Protein AF-A0A2V9T251-F1 (afdb_monomer)

Secondary structure (DSSP, 8-state):
--------GGGGGGGTS-HHHHHHHHHHHHHSS-------------GGGHHHHHHHHHHHHHHH-TT--HHHHHHHHHHHHHHHHHHHTTS---

Nearest PDB structures (foldseek):
  7tkk-assembly1_W  TM=3.199E-01  e=8.150E+00  Saccharomyces cerevisiae

Radius of gyration: 18.41 Å; Cα contacts (8 Å, |Δi|>4): 32; chains: 1; bounding box: 35×36×55 Å

Structure (mmCIF, N/CA/C/O backbone):
data_AF-A0A2V9T251-F1
#
_entry.id   AF-A0A2V9T251-F1
#
loop_
_atom_site.group_PDB
_atom_site.id
_atom_site.type_symbol
_atom_site.label_atom_id
_atom_site.label_alt_id
_atom_site.label_comp_id
_atom_site.label_asym_id
_atom_site.label_entity_id
_atom_site.label_seq_id
_atom_site.pdbx_PDB_ins_code
_atom_site.Cartn_x
_atom_site.Cartn_y
_atom_site.Cartn_z
_atom_site.occupancy
_atom_site.B_iso_or_equiv
_atom_site.auth_seq_id
_atom_site.auth_comp_id
_atom_site.auth_asym_id
_atom_site.auth_atom_id
_atom_site.pdbx_PDB_model_num
ATOM 1 N N . ASP A 1 1 ? 6.849 -24.768 18.713 1.00 36.94 1 ASP A N 1
ATOM 2 C CA . ASP A 1 1 ? 6.123 -23.728 19.457 1.00 36.94 1 ASP A CA 1
ATOM 3 C C . ASP A 1 1 ? 5.956 -22.517 18.569 1.00 36.94 1 ASP A C 1
ATOM 5 O O . ASP A 1 1 ? 6.883 -21.734 18.413 1.00 36.94 1 ASP A O 1
ATOM 9 N N . GLY A 1 2 ? 4.838 -22.473 17.843 1.00 43.78 2 GLY A N 1
ATOM 10 C CA . GLY A 1 2 ? 4.449 -21.271 17.111 1.00 43.78 2 GLY A CA 1
ATOM 11 C C . GLY A 1 2 ? 3.896 -20.284 18.124 1.00 43.78 2 GLY A C 1
ATOM 12 O O . GLY A 1 2 ? 3.130 -20.699 18.989 1.00 43.78 2 GLY A O 1
ATOM 13 N N . GLU A 1 3 ? 4.335 -19.030 18.056 1.00 43.44 3 GLU A N 1
ATOM 14 C CA . GLU A 1 3 ? 3.791 -17.959 18.888 1.00 43.44 3 GLU A CA 1
ATOM 15 C C . GLU A 1 3 ? 2.262 -17.974 18.793 1.00 43.44 3 GLU A C 1
ATOM 17 O O . GLU A 1 3 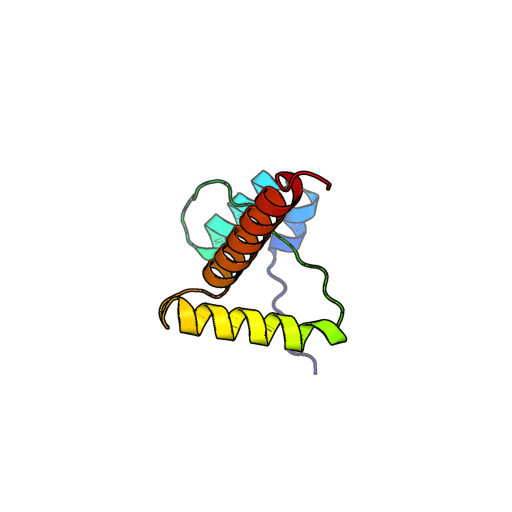? 1.721 -18.096 17.689 1.00 43.44 3 GLU A O 1
ATOM 22 N N . ASP A 1 4 ? 1.585 -17.904 19.942 1.00 38.84 4 ASP A N 1
ATOM 23 C CA . ASP A 1 4 ? 0.134 -17.754 20.013 1.00 38.84 4 ASP A CA 1
ATOM 24 C C . ASP A 1 4 ? -0.220 -16.461 19.275 1.00 38.84 4 ASP A C 1
ATOM 26 O O . ASP A 1 4 ? -0.108 -15.349 19.793 1.00 38.84 4 ASP A O 1
ATOM 30 N N . PHE A 1 5 ? -0.584 -16.603 18.002 1.00 40.62 5 PHE A N 1
ATOM 31 C CA . PHE A 1 5 ? -1.251 -15.550 17.272 1.00 40.62 5 PHE A CA 1
ATOM 32 C C . PHE A 1 5 ? -2.612 -15.455 17.939 1.00 40.62 5 PHE A C 1
ATOM 34 O O . PHE A 1 5 ? -3.480 -16.294 17.685 1.00 40.62 5 PHE A O 1
ATOM 41 N N . ASP A 1 6 ? -2.762 -14.473 18.826 1.00 45.09 6 ASP A N 1
ATOM 42 C CA . ASP A 1 6 ? -4.026 -14.085 19.439 1.00 45.09 6 ASP A CA 1
ATOM 43 C C . ASP A 1 6 ? -4.938 -13.629 18.289 1.00 45.09 6 ASP A C 1
ATOM 45 O O . ASP A 1 6 ? -4.996 -12.458 17.905 1.00 45.09 6 ASP A O 1
ATOM 49 N N . CYS A 1 7 ? -5.514 -14.612 17.587 1.00 46.53 7 CYS A N 1
ATOM 50 C CA . CYS A 1 7 ? -6.305 -14.427 16.388 1.00 46.53 7 CYS A CA 1
ATOM 51 C C . CYS A 1 7 ? -7.501 -13.622 16.834 1.00 46.53 7 CYS A C 1
ATOM 53 O O . CYS A 1 7 ? -8.413 -14.150 17.470 1.00 46.53 7 CYS A O 1
ATOM 55 N N . ALA A 1 8 ? -7.432 -12.326 16.559 1.00 52.88 8 ALA A N 1
ATOM 56 C CA . ALA A 1 8 ? -8.319 -11.376 17.170 1.00 52.88 8 ALA A CA 1
ATOM 57 C C . ALA A 1 8 ? -9.771 -11.830 16.958 1.00 52.88 8 ALA A C 1
ATOM 59 O O . ALA A 1 8 ? -10.208 -12.087 15.831 1.00 52.88 8 ALA A O 1
ATOM 60 N N . THR A 1 9 ? -10.482 -12.009 18.075 1.00 54.09 9 THR A N 1
ATOM 61 C CA . THR A 1 9 ? -11.755 -12.744 18.224 1.00 54.09 9 THR A CA 1
ATOM 62 C C . THR A 1 9 ? -12.850 -12.303 17.235 1.00 54.09 9 THR A C 1
ATOM 64 O O . THR A 1 9 ? -13.843 -12.992 17.015 1.00 54.09 9 THR A O 1
ATOM 67 N N . TRP A 1 10 ? -12.673 -11.150 16.591 1.00 60.16 10 TRP A N 1
ATOM 68 C CA . TRP A 1 10 ? -13.568 -10.564 15.601 1.00 60.16 10 TRP A CA 1
ATOM 69 C C . TRP A 1 10 ? -13.504 -11.194 14.205 1.00 60.16 10 TRP A C 1
ATOM 71 O O . TRP A 1 10 ? -14.422 -10.958 13.423 1.00 60.16 10 TRP A O 1
ATOM 81 N N . LEU A 1 11 ? -12.518 -12.040 13.878 1.00 55.78 11 LEU A N 1
ATOM 82 C CA . LEU A 1 11 ? -12.499 -12.797 12.609 1.00 55.78 11 LEU A CA 1
ATOM 83 C C . LEU A 1 11 ? -13.796 -13.595 12.375 1.00 55.78 11 LEU A C 1
ATOM 85 O O . LEU A 1 11 ? -14.189 -13.831 11.235 1.00 55.78 11 LEU A O 1
ATOM 89 N N . HIS A 1 12 ? -14.499 -13.966 13.446 1.00 61.69 12 HIS A N 1
ATOM 90 C CA . HIS A 1 12 ? -15.788 -14.657 13.386 1.00 61.69 12 HIS A CA 1
ATOM 91 C C . HIS A 1 12 ? -16.907 -13.742 12.847 1.00 61.69 12 HIS A C 1
ATOM 93 O O . HIS A 1 12 ? -17.738 -14.194 12.058 1.00 61.69 12 HIS A O 1
ATOM 99 N N . LYS A 1 13 ? -16.856 -12.433 13.147 1.00 57.88 13 LYS A N 1
ATOM 100 C CA . LYS A 1 13 ? -17.804 -11.424 12.639 1.00 57.88 13 LYS A CA 1
ATOM 101 C C . LYS A 1 13 ? -17.647 -11.146 11.143 1.00 57.88 13 LYS A C 1
ATOM 103 O O . LYS A 1 13 ? -18.580 -10.646 10.521 1.00 57.88 13 LYS A O 1
ATOM 108 N N . ALA A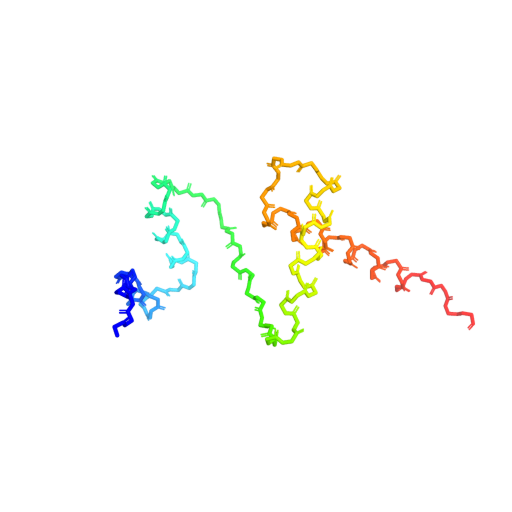 1 14 ? -16.513 -11.510 10.537 1.00 60.94 14 ALA A N 1
ATOM 109 C CA . ALA A 1 14 ? -16.287 -11.352 9.097 1.00 60.94 14 ALA A CA 1
ATOM 110 C C . ALA A 1 14 ? -17.281 -12.159 8.242 1.00 60.94 14 ALA A C 1
ATOM 112 O O . ALA A 1 14 ? -17.497 -11.833 7.078 1.00 60.94 14 ALA A O 1
ATOM 113 N N . ARG A 1 15 ? -17.880 -13.221 8.806 1.00 63.84 15 ARG A N 1
ATOM 114 C CA . ARG A 1 15 ? -18.916 -14.028 8.137 1.00 63.84 15 ARG A CA 1
ATOM 115 C C . ARG A 1 15 ? -20.334 -13.516 8.389 1.00 63.84 15 ARG A C 1
ATOM 117 O O . ARG A 1 15 ? -21.242 -13.906 7.664 1.00 63.84 15 ARG A O 1
ATOM 124 N N . GLU A 1 16 ? -20.515 -12.678 9.404 1.00 75.25 16 GLU A N 1
ATOM 125 C CA . GLU A 1 16 ? -21.822 -12.203 9.873 1.00 75.25 16 GLU A CA 1
ATOM 126 C C . GLU A 1 16 ? -22.128 -10.777 9.402 1.00 75.25 16 GLU A C 1
ATOM 128 O O . GLU A 1 16 ? -23.293 -10.402 9.279 1.00 75.25 16 GLU A O 1
ATOM 133 N N . LEU A 1 17 ? -21.094 -9.983 9.108 1.00 72.50 17 LEU A N 1
ATOM 134 C CA . LEU A 1 17 ? -21.229 -8.590 8.703 1.00 72.50 17 LEU A CA 1
ATOM 135 C C . LEU A 1 17 ? -20.916 -8.394 7.213 1.00 72.50 17 LEU A C 1
ATOM 137 O O . LEU A 1 17 ? -19.944 -8.955 6.701 1.00 72.50 17 LEU A O 1
ATOM 141 N N . PRO A 1 18 ? -21.670 -7.528 6.510 1.00 76.44 18 PRO A N 1
ATOM 142 C CA . PRO A 1 18 ? -21.227 -6.975 5.237 1.00 76.44 18 PRO A CA 1
ATOM 143 C C . PRO A 1 18 ? -19.864 -6.291 5.399 1.00 76.44 18 PRO A C 1
ATOM 145 O O . PRO A 1 18 ? -19.568 -5.733 6.456 1.00 76.44 18 PRO A O 1
ATOM 148 N N . LYS A 1 19 ? -19.058 -6.280 4.331 1.00 71.62 19 LYS A N 1
ATOM 149 C CA . LYS A 1 19 ? -17.681 -5.748 4.322 1.00 71.62 19 LYS A CA 1
ATOM 150 C C . LYS A 1 19 ? -17.548 -4.379 5.006 1.00 71.62 19 LYS A C 1
ATOM 152 O O . LYS A 1 19 ? -16.622 -4.189 5.785 1.00 71.62 19 LYS A O 1
ATOM 157 N N . GLU A 1 20 ? -18.474 -3.457 4.752 1.00 74.12 20 GLU A N 1
ATOM 158 C CA . GLU A 1 20 ? -18.467 -2.116 5.359 1.00 74.12 20 GLU A CA 1
ATOM 159 C C . GLU A 1 20 ? -18.771 -2.134 6.866 1.00 74.12 20 GLU A C 1
ATOM 161 O O . GLU A 1 20 ? -18.081 -1.481 7.645 1.00 74.12 20 GLU A O 1
ATOM 166 N N . GLY A 1 21 ? -19.730 -2.952 7.308 1.00 74.00 21 GLY A N 1
ATOM 167 C CA . GLY A 1 21 ? -20.023 -3.120 8.736 1.00 74.00 21 GLY A CA 1
ATOM 168 C C . GLY A 1 21 ? -18.869 -3.778 9.495 1.00 74.00 21 GLY A C 1
ATOM 169 O O . GLY A 1 21 ? -18.565 -3.402 10.624 1.00 74.00 21 GLY A O 1
ATOM 170 N N . PHE A 1 22 ? -18.177 -4.722 8.854 1.00 77.75 22 PHE A N 1
ATOM 171 C CA . PHE A 1 22 ? -16.992 -5.357 9.422 1.00 77.75 22 PHE A CA 1
ATOM 172 C C . PHE A 1 22 ? -15.826 -4.375 9.593 1.00 77.75 22 PHE A C 1
ATOM 174 O O . PHE A 1 22 ? -15.197 -4.353 10.649 1.00 77.75 22 PHE A O 1
ATOM 181 N N . LYS A 1 23 ? -15.566 -3.531 8.586 1.00 72.50 23 LYS A N 1
ATOM 182 C CA . LYS A 1 23 ? -14.537 -2.482 8.661 1.00 72.50 23 LYS A CA 1
ATOM 183 C C . LYS A 1 23 ? -14.772 -1.529 9.833 1.00 72.50 23 LYS A C 1
ATOM 185 O O . LYS A 1 23 ? -13.840 -1.272 10.587 1.00 72.50 23 LYS A O 1
ATOM 190 N N . GLY A 1 24 ? -16.011 -1.066 10.020 1.00 76.12 24 GLY A N 1
ATOM 191 C CA . GLY A 1 24 ? -16.358 -0.165 11.123 1.00 76.12 24 GLY A CA 1
ATOM 192 C C . GLY A 1 24 ? -16.103 -0.774 12.508 1.00 76.12 24 GLY A C 1
ATOM 193 O O . GLY A 1 24 ? -15.593 -0.099 13.399 1.00 76.12 24 GLY A O 1
ATOM 194 N N . GLU A 1 25 ? -16.391 -2.066 12.691 1.00 75.38 25 GLU A N 1
ATOM 195 C CA . GLU A 1 25 ? -16.128 -2.772 13.955 1.00 75.38 25 GLU A CA 1
ATOM 196 C C . GLU A 1 25 ? -14.629 -2.925 14.250 1.00 75.38 25 GLU A C 1
ATOM 198 O O . GLU A 1 25 ? -14.208 -2.727 15.391 1.00 75.38 25 GLU A O 1
ATOM 203 N N . VAL A 1 26 ? -13.820 -3.244 13.232 1.00 75.50 26 VAL A N 1
ATOM 204 C CA . VAL A 1 26 ? -12.356 -3.337 13.368 1.00 75.50 26 VAL A CA 1
ATOM 205 C C . VAL A 1 26 ? -11.771 -1.977 13.745 1.00 75.50 26 VAL A C 1
ATOM 207 O O . VAL A 1 26 ? -10.973 -1.882 14.677 1.00 75.50 26 VAL A O 1
ATOM 210 N N . GLU A 1 27 ? -12.211 -0.914 13.079 1.00 70.31 27 GLU A N 1
ATOM 211 C CA . GLU A 1 27 ? -11.730 0.441 13.338 1.00 70.31 27 GLU A CA 1
ATOM 212 C C . GLU A 1 27 ? -12.083 0.927 14.747 1.00 70.31 27 GLU A C 1
ATOM 214 O O . GLU A 1 27 ? -11.217 1.414 15.482 1.00 70.31 27 GLU A O 1
ATOM 219 N N . ARG A 1 28 ? -13.350 0.756 15.153 1.00 75.19 28 ARG A N 1
ATOM 220 C CA . ARG A 1 28 ? -13.822 1.137 16.487 1.00 75.19 28 ARG A CA 1
ATOM 221 C C . ARG A 1 28 ? -13.027 0.410 17.565 1.00 75.19 28 ARG A C 1
ATOM 223 O O . ARG A 1 28 ? -12.735 0.992 18.604 1.00 75.19 28 ARG A O 1
ATOM 230 N N . HIS A 1 29 ? -12.651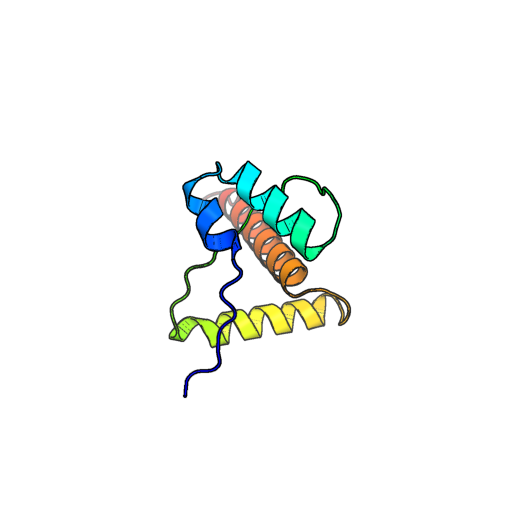 -0.841 17.316 1.00 72.44 29 HIS A N 1
ATOM 231 C CA . HIS A 1 29 ? -11.841 -1.619 18.242 1.00 72.44 29 HIS A CA 1
ATOM 232 C C . HIS A 1 29 ? -10.389 -1.126 18.325 1.00 72.44 29 HIS A C 1
ATOM 234 O O . HIS A 1 29 ? -9.855 -0.999 19.423 1.00 72.44 29 HIS A O 1
ATOM 240 N N . LEU A 1 30 ? -9.758 -0.818 17.188 1.00 67.38 30 LEU A N 1
ATOM 241 C CA . LEU A 1 30 ? -8.358 -0.379 17.146 1.00 67.38 30 LEU A CA 1
ATOM 242 C C . LEU A 1 30 ? -8.162 1.067 17.618 1.00 67.38 30 LEU A C 1
ATOM 244 O O . LEU A 1 30 ? -7.118 1.394 18.178 1.00 67.38 30 LEU A O 1
ATOM 248 N N . THR A 1 31 ? -9.143 1.941 17.383 1.00 69.25 31 THR A N 1
ATOM 249 C CA . THR A 1 31 ? -8.986 3.396 17.559 1.00 69.25 31 THR A CA 1
ATOM 250 C C . THR A 1 31 ? -9.950 4.014 18.573 1.00 69.25 31 THR A C 1
ATOM 252 O O . THR A 1 31 ? -9.742 5.149 19.005 1.00 69.25 31 THR A O 1
ATOM 255 N N . GLY A 1 32 ? -11.016 3.299 18.953 1.00 72.88 32 GLY A N 1
ATOM 256 C CA . GLY A 1 32 ? -12.081 3.809 19.821 1.00 72.88 32 GLY A CA 1
ATOM 257 C C . GLY A 1 32 ? -13.004 4.842 19.163 1.00 72.88 32 GLY A C 1
ATOM 258 O O . GLY A 1 32 ? -13.814 5.451 19.862 1.00 72.88 32 GLY A O 1
ATOM 259 N N . LYS A 1 33 ? -12.885 5.082 17.850 1.00 68.31 33 LYS A N 1
ATOM 260 C CA . LYS A 1 33 ? -13.629 6.117 17.113 1.00 68.31 33 LYS A CA 1
ATOM 261 C C . LYS A 1 33 ? -14.337 5.524 15.895 1.00 68.31 33 LYS A C 1
ATOM 263 O O . LYS A 1 33 ? -13.872 4.540 15.331 1.00 68.31 33 LYS A O 1
ATOM 268 N N . GLU A 1 34 ? -15.448 6.136 15.486 1.00 59.69 34 GLU A N 1
ATOM 269 C CA . GLU A 1 34 ? -15.976 5.943 14.130 1.00 59.69 34 GLU A CA 1
ATOM 270 C C . GLU A 1 34 ? -15.281 6.927 13.189 1.00 59.69 34 GLU A C 1
ATOM 272 O O . GLU A 1 34 ? -15.366 8.141 13.382 1.00 59.69 34 GLU A O 1
ATOM 277 N N . THR A 1 35 ? -14.556 6.402 12.207 1.00 57.12 35 THR A N 1
ATOM 278 C CA . THR A 1 35 ? -13.908 7.162 11.130 1.00 57.12 35 THR A CA 1
ATOM 279 C C . THR A 1 35 ? -14.601 6.872 9.796 1.00 57.12 35 THR A C 1
ATOM 281 O O . THR A 1 35 ? -15.379 5.922 9.679 1.00 57.12 35 THR A O 1
ATOM 284 N N . GLU A 1 36 ? -14.374 7.731 8.796 1.00 51.44 36 GLU A N 1
ATOM 285 C CA . GLU A 1 36 ? -14.947 7.560 7.457 1.00 51.44 36 GLU A CA 1
ATOM 286 C C . GLU A 1 36 ? -14.532 6.237 6.797 1.00 51.44 36 GLU A C 1
ATOM 288 O O . GLU A 1 36 ? -13.498 5.641 7.103 1.00 51.44 36 GLU A O 1
ATOM 293 N N . SER A 1 37 ? -15.369 5.786 5.862 1.00 52.69 37 SER A N 1
ATOM 294 C CA . SER A 1 37 ? -15.207 4.553 5.099 1.00 52.69 37 SER A CA 1
ATOM 295 C C . SER A 1 37 ? -13.854 4.523 4.384 1.00 52.69 37 SER A C 1
ATOM 297 O O . SER A 1 37 ? -13.641 5.245 3.414 1.00 52.69 37 SER A O 1
ATOM 299 N N . TRP A 1 38 ? -12.941 3.659 4.820 1.00 54.12 38 TRP A N 1
ATOM 300 C CA . TRP A 1 38 ? -11.682 3.417 4.119 1.00 54.12 38 TRP A CA 1
ATOM 301 C C . TRP A 1 38 ? -11.757 2.113 3.321 1.00 54.12 38 TRP A C 1
AT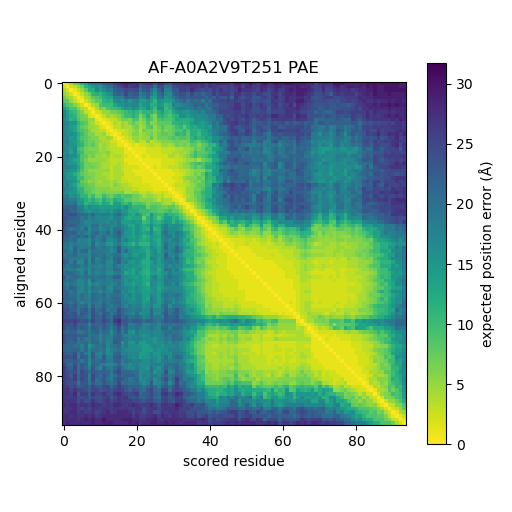OM 303 O O . TRP A 1 38 ? -12.399 1.129 3.709 1.00 54.12 38 TRP A O 1
ATOM 313 N N . GLU A 1 39 ? -11.115 2.076 2.157 1.00 53.88 39 GLU A N 1
ATOM 314 C CA . GLU A 1 39 ? -11.009 0.855 1.370 1.00 53.88 39 GLU A CA 1
ATOM 315 C C . GLU A 1 39 ? -9.793 0.037 1.812 1.00 53.88 39 GLU A C 1
ATOM 317 O O . GLU A 1 39 ? -8.649 0.468 1.716 1.00 53.88 39 GLU A O 1
ATOM 322 N N . LEU A 1 40 ? -10.044 -1.187 2.289 1.00 57.56 40 LEU A N 1
ATOM 323 C CA . LEU A 1 40 ? -9.008 -2.205 2.458 1.00 57.56 40 LEU A CA 1
ATOM 324 C C . LEU A 1 40 ? -8.456 -2.565 1.077 1.00 57.56 40 LEU A C 1
ATOM 326 O O . LEU A 1 40 ? -9.082 -3.337 0.344 1.00 57.56 40 LEU A O 1
ATOM 330 N N . ILE A 1 41 ? -7.291 -2.017 0.734 1.00 61.59 41 ILE A N 1
ATOM 331 C CA . ILE A 1 41 ? -6.537 -2.427 -0.448 1.00 61.59 41 ILE A CA 1
ATOM 332 C C . ILE A 1 41 ? -5.636 -3.593 -0.042 1.00 61.59 41 ILE A C 1
ATOM 334 O O . ILE A 1 41 ? -4.679 -3.435 0.715 1.00 61.59 41 ILE A O 1
ATOM 338 N N . TYR A 1 42 ? -5.960 -4.787 -0.534 1.00 66.50 42 TYR A N 1
ATOM 339 C CA . TYR A 1 42 ? -5.126 -5.971 -0.358 1.00 66.50 42 TYR A CA 1
ATOM 340 C C . TYR A 1 42 ? -4.293 -6.211 -1.616 1.00 66.50 42 TYR A C 1
ATOM 342 O O . TYR A 1 42 ? -4.840 -6.397 -2.704 1.00 66.50 42 TYR A O 1
ATOM 350 N N . PHE A 1 43 ? -2.972 -6.274 -1.456 1.00 70.81 43 PHE A N 1
ATOM 351 C CA . PHE A 1 43 ? -2.058 -6.672 -2.522 1.00 70.81 43 PHE A CA 1
ATOM 352 C C . PHE A 1 43 ? -1.685 -8.140 -2.352 1.00 70.81 43 PHE A C 1
ATOM 354 O O . PHE A 1 43 ? -1.074 -8.534 -1.358 1.00 70.81 43 PHE A O 1
ATOM 361 N N . LYS A 1 44 ? -2.020 -8.957 -3.352 1.00 80.50 44 LYS A N 1
ATOM 362 C CA . LYS A 1 44 ? -1.499 -10.320 -3.440 1.00 80.50 44 LYS A CA 1
ATOM 363 C C . LYS A 1 44 ? -0.131 -10.272 -4.108 1.00 80.50 44 LYS A C 1
ATOM 365 O O . LYS A 1 44 ? -0.040 -9.998 -5.301 1.00 80.50 44 LYS A O 1
ATOM 370 N N . LEU A 1 45 ? 0.914 -10.557 -3.340 1.00 80.25 45 LEU A N 1
ATOM 371 C CA . LEU A 1 45 ? 2.296 -10.552 -3.813 1.00 80.25 45 LEU A CA 1
ATOM 372 C C . LEU A 1 45 ? 2.873 -11.966 -3.779 1.00 80.25 45 LEU A C 1
ATOM 374 O O . LEU A 1 45 ? 2.622 -12.736 -2.849 1.00 80.25 45 LEU A O 1
ATOM 378 N N . TYR A 1 46 ? 3.684 -12.306 -4.775 1.00 91.00 46 TYR A N 1
ATOM 379 C CA . TYR A 1 46 ? 4.557 -13.471 -4.686 1.00 91.00 46 TYR A CA 1
ATOM 380 C C . TYR A 1 46 ? 5.707 -13.183 -3.718 1.00 91.00 46 TYR A C 1
ATOM 382 O O . TYR A 1 46 ? 6.183 -12.053 -3.626 1.00 91.00 46 TYR A O 1
ATOM 390 N N . LYS A 1 47 ? 6.224 -14.216 -3.039 1.00 88.12 47 LYS A N 1
ATOM 391 C CA . LYS A 1 47 ? 7.368 -14.065 -2.118 1.00 88.12 47 LYS A CA 1
ATOM 392 C C . LYS A 1 47 ? 8.581 -13.410 -2.795 1.00 88.12 47 LYS A C 1
ATOM 394 O O . LYS A 1 47 ? 9.277 -12.620 -2.171 1.00 88.12 47 LYS A O 1
ATOM 399 N N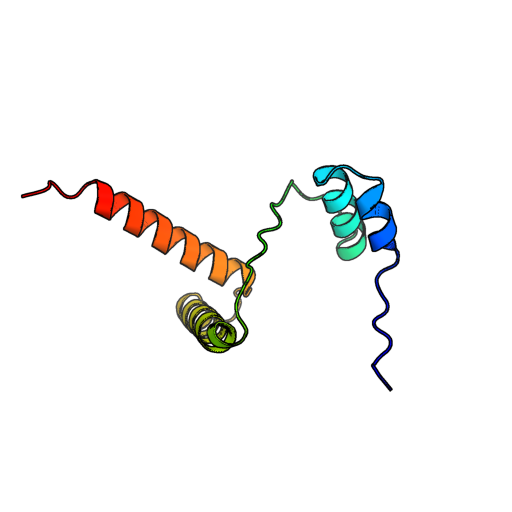 . SER A 1 48 ? 8.795 -13.691 -4.081 1.00 93.06 48 SER A N 1
ATOM 400 C CA . SER A 1 48 ? 9.849 -13.079 -4.899 1.00 93.06 48 SER A CA 1
ATOM 401 C C . SER A 1 48 ? 9.677 -11.571 -5.126 1.00 93.06 48 SER A C 1
ATOM 403 O O . SER A 1 48 ? 10.644 -10.905 -5.476 1.00 93.06 48 SER A O 1
ATOM 405 N N . GLN A 1 49 ? 8.475 -11.024 -4.932 1.00 87.69 49 GLN A N 1
ATOM 406 C CA . GLN A 1 49 ? 8.161 -9.608 -5.140 1.00 87.69 49 GLN A CA 1
ATOM 407 C C . GLN A 1 49 ? 8.301 -8.770 -3.863 1.00 87.69 49 GLN A C 1
ATOM 409 O O . GLN A 1 49 ? 8.396 -7.548 -3.965 1.00 87.69 49 GLN A O 1
ATOM 414 N N . LEU A 1 50 ? 8.356 -9.397 -2.678 1.00 90.56 50 LEU A N 1
ATOM 415 C CA . LEU A 1 50 ? 8.492 -8.684 -1.401 1.00 90.56 50 LEU A CA 1
ATOM 416 C C . LEU A 1 50 ? 9.687 -7.716 -1.375 1.00 90.56 50 LEU A C 1
ATOM 418 O O . LEU A 1 50 ? 9.461 -6.550 -1.055 1.00 90.56 50 LEU A O 1
ATOM 422 N N . PRO A 1 51 ? 10.906 -8.107 -1.807 1.00 93.69 51 PRO A N 1
ATOM 423 C CA . PRO A 1 51 ? 12.057 -7.205 -1.741 1.00 93.69 51 PRO A CA 1
ATOM 424 C C . PRO A 1 51 ? 11.882 -5.949 -2.603 1.00 93.69 51 PRO A C 1
ATOM 426 O O . PRO A 1 51 ? 12.371 -4.874 -2.264 1.00 93.69 51 PRO A O 1
ATOM 429 N N . VAL A 1 52 ? 11.175 -6.075 -3.730 1.00 92.94 52 VAL A N 1
ATOM 430 C CA . VAL A 1 52 ? 10.923 -4.955 -4.646 1.00 92.94 52 VAL A CA 1
ATOM 431 C C . VAL A 1 52 ? 9.930 -3.977 -4.025 1.00 92.94 52 VAL A C 1
ATOM 433 O O . VAL A 1 52 ? 10.166 -2.772 -4.045 1.00 92.94 52 VAL A O 1
ATOM 436 N N . VAL A 1 53 ? 8.844 -4.491 -3.441 1.00 89.56 53 VAL A N 1
ATOM 437 C CA . VAL A 1 53 ? 7.817 -3.662 -2.794 1.00 89.56 53 VAL A CA 1
ATOM 438 C C . VAL A 1 53 ? 8.375 -2.962 -1.557 1.00 89.56 53 VAL A C 1
ATOM 440 O O . VAL A 1 53 ? 8.131 -1.774 -1.367 1.00 89.56 53 VAL A O 1
ATOM 443 N N . GLU A 1 54 ? 9.167 -3.656 -0.741 1.00 90.62 54 GLU A N 1
ATOM 444 C CA . GLU A 1 54 ? 9.816 -3.059 0.430 1.00 90.62 54 GLU A CA 1
ATOM 445 C C . GLU A 1 54 ? 10.742 -1.911 0.043 1.00 90.62 54 GLU A C 1
ATOM 447 O O . GLU A 1 54 ? 10.625 -0.822 0.605 1.00 90.62 54 GLU A O 1
ATOM 452 N N . LYS A 1 55 ? 11.586 -2.122 -0.971 1.00 92.56 55 LYS A N 1
ATOM 453 C CA . LYS A 1 55 ? 12.500 -1.094 -1.469 1.00 92.56 55 LYS A CA 1
ATOM 454 C C . LYS A 1 55 ? 11.763 0.107 -2.063 1.00 92.56 55 LYS A C 1
ATOM 456 O O . LYS A 1 55 ? 12.197 1.239 -1.873 1.00 92.56 55 LYS A O 1
ATOM 461 N N . ALA A 1 56 ? 10.654 -0.121 -2.768 1.00 89.56 56 ALA A N 1
ATOM 462 C CA . ALA A 1 56 ? 9.830 0.960 -3.306 1.00 89.56 56 ALA A CA 1
ATOM 463 C C . ALA A 1 56 ? 9.218 1.815 -2.184 1.00 89.56 56 ALA A C 1
ATOM 465 O O . ALA A 1 56 ? 9.272 3.042 -2.246 1.00 89.56 56 ALA A O 1
ATO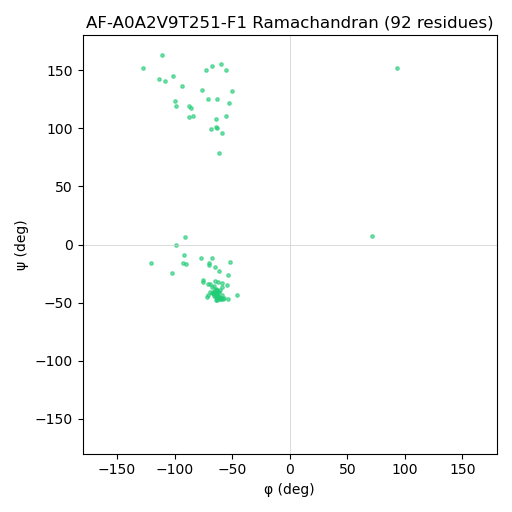M 466 N N . LEU A 1 57 ? 8.695 1.175 -1.133 1.00 89.75 57 LEU A N 1
ATOM 467 C CA . LEU A 1 57 ? 8.141 1.871 0.030 1.00 89.75 57 LEU A CA 1
ATOM 468 C C . LEU A 1 57 ? 9.209 2.643 0.810 1.00 89.75 57 LEU A C 1
ATOM 470 O O . LEU A 1 57 ? 8.948 3.762 1.241 1.00 89.75 57 LEU A O 1
ATOM 474 N N . GLU A 1 58 ? 10.402 2.071 0.977 1.00 90.50 58 GLU A N 1
ATOM 475 C CA . GLU A 1 58 ? 11.531 2.749 1.620 1.00 90.50 58 GLU A CA 1
ATOM 476 C C . GLU A 1 58 ? 11.969 3.983 0.823 1.00 90.50 58 GLU A C 1
ATOM 478 O O . GLU A 1 58 ? 12.091 5.070 1.384 1.00 90.50 58 GLU A O 1
ATOM 483 N N . ALA A 1 59 ? 12.127 3.843 -0.497 1.00 89.00 59 ALA A N 1
ATOM 484 C CA . ALA A 1 59 ? 12.483 4.955 -1.373 1.00 89.00 59 ALA A CA 1
ATOM 485 C C . ALA A 1 59 ? 11.439 6.081 -1.317 1.00 89.00 59 ALA A C 1
ATOM 487 O O . ALA A 1 59 ? 11.801 7.245 -1.153 1.00 89.00 59 ALA A O 1
ATOM 488 N N . ALA A 1 60 ? 10.148 5.741 -1.383 1.00 87.50 60 ALA A N 1
ATOM 489 C CA . ALA A 1 60 ? 9.071 6.717 -1.250 1.00 87.50 60 ALA A CA 1
ATOM 490 C C . ALA A 1 60 ? 9.073 7.394 0.130 1.00 87.50 60 ALA A C 1
ATOM 492 O O . ALA A 1 60 ? 8.931 8.611 0.204 1.00 87.50 60 ALA A O 1
ATOM 493 N N . GLY A 1 61 ? 9.309 6.645 1.211 1.00 88.31 61 GLY A N 1
ATOM 494 C CA . GLY A 1 61 ? 9.452 7.211 2.555 1.00 88.31 61 GLY A CA 1
ATOM 495 C C . GLY A 1 61 ? 10.595 8.223 2.648 1.00 88.31 61 GLY A C 1
ATOM 496 O O . GLY A 1 61 ? 10.410 9.318 3.174 1.00 88.31 61 GLY A O 1
ATOM 497 N N . LEU A 1 62 ? 11.754 7.916 2.060 1.00 87.31 62 LEU A N 1
ATOM 498 C CA . LEU A 1 62 ? 12.887 8.846 2.004 1.00 87.31 62 LEU A CA 1
ATOM 499 C C . LEU A 1 62 ? 12.562 10.115 1.200 1.00 87.31 62 LEU A C 1
ATOM 501 O O . LEU A 1 62 ? 12.953 11.207 1.605 1.00 87.31 62 LEU A O 1
ATOM 505 N N . MET A 1 63 ? 11.829 9.986 0.090 1.00 85.38 63 MET A N 1
ATOM 506 C CA . MET A 1 63 ? 11.425 11.122 -0.749 1.00 85.38 63 MET A CA 1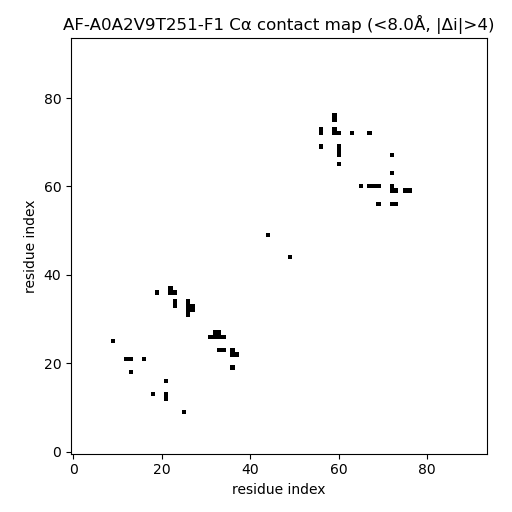
ATOM 507 C C . MET A 1 63 ? 10.359 12.007 -0.085 1.00 85.38 63 MET A C 1
ATOM 509 O O . MET A 1 63 ? 10.360 13.219 -0.284 1.00 85.38 63 MET A O 1
ATOM 513 N N . LEU A 1 64 ? 9.454 11.412 0.696 1.00 83.38 64 LEU A N 1
ATOM 514 C CA . LEU A 1 64 ? 8.333 12.101 1.349 1.00 83.38 64 LEU A CA 1
ATOM 515 C C . LEU A 1 64 ? 8.665 12.604 2.767 1.00 83.38 64 LEU A C 1
ATOM 517 O O . LEU A 1 64 ? 7.872 13.345 3.354 1.00 83.38 64 LEU A O 1
ATOM 521 N N . GLY A 1 65 ? 9.826 12.220 3.305 1.00 81.19 65 GLY A N 1
ATOM 522 C CA . GLY A 1 65 ? 10.269 12.520 4.664 1.00 81.19 65 GLY A CA 1
ATOM 523 C C . GLY A 1 65 ? 9.908 11.423 5.677 1.00 81.19 65 GLY A C 1
ATOM 524 O O . GLY A 1 65 ? 8.910 10.717 5.543 1.00 81.19 65 GLY A O 1
ATOM 525 N N . ASN A 1 66 ? 10.725 11.308 6.730 1.00 66.62 66 ASN A N 1
ATOM 526 C CA . ASN A 1 66 ? 10.733 10.167 7.661 1.00 66.62 66 ASN A CA 1
ATOM 527 C C . ASN A 1 66 ? 9.475 10.023 8.551 1.00 66.62 66 ASN A C 1
ATOM 529 O O . ASN A 1 66 ? 9.285 8.986 9.175 1.00 66.62 66 ASN A O 1
ATOM 533 N N . ASP A 1 67 ? 8.599 11.032 8.597 1.00 72.69 67 ASP A N 1
ATOM 534 C CA . ASP A 1 67 ? 7.375 11.015 9.419 1.00 72.69 67 ASP A CA 1
ATOM 535 C C . ASP A 1 67 ? 6.147 10.449 8.679 1.00 72.69 67 ASP A C 1
ATOM 537 O O . ASP A 1 67 ? 5.019 10.521 9.176 1.00 72.69 67 ASP A O 1
ATOM 541 N N . LYS A 1 68 ? 6.317 9.913 7.464 1.00 77.81 68 LYS A N 1
ATOM 542 C CA . LYS A 1 68 ? 5.204 9.373 6.674 1.00 77.81 68 LYS A CA 1
ATOM 543 C C . LYS A 1 68 ? 5.019 7.877 6.890 1.00 77.81 68 LYS A C 1
ATOM 545 O O . LYS A 1 68 ? 5.962 7.093 6.885 1.00 77.81 68 LYS A O 1
ATOM 550 N N . SER A 1 69 ? 3.761 7.466 7.044 1.00 83.00 69 SER A N 1
ATOM 551 C CA . SER A 1 69 ? 3.414 6.053 7.177 1.00 83.00 69 SER A CA 1
ATOM 552 C C . SER A 1 69 ? 3.677 5.296 5.868 1.00 83.00 69 SER A C 1
ATOM 554 O O . SER A 1 69 ? 3.596 5.850 4.769 1.00 83.00 69 SER A O 1
ATOM 556 N N . ARG A 1 70 ? 3.931 3.987 5.969 1.00 82.69 70 ARG A N 1
ATOM 557 C CA . ARG A 1 70 ? 4.071 3.105 4.795 1.00 82.69 70 ARG A CA 1
ATOM 558 C C . ARG A 1 70 ? 2.818 3.107 3.913 1.00 82.69 70 ARG A C 1
ATOM 560 O O . ARG A 1 70 ? 2.939 3.003 2.699 1.00 82.69 70 ARG A O 1
ATOM 567 N N . GLY A 1 71 ? 1.636 3.255 4.518 1.00 81.94 71 GLY A N 1
ATOM 568 C CA . GLY A 1 71 ? 0.369 3.386 3.792 1.00 81.94 71 GLY A CA 1
ATOM 569 C C . GLY A 1 71 ? 0.322 4.652 2.936 1.00 81.94 71 GLY A C 1
ATOM 570 O O . GLY A 1 71 ? 0.005 4.571 1.756 1.00 81.94 71 GLY A O 1
ATOM 571 N N . TYR A 1 72 ? 0.752 5.788 3.489 1.00 80.69 72 TYR A N 1
ATOM 572 C CA . TYR A 1 72 ? 0.846 7.045 2.744 1.00 80.69 72 TYR A CA 1
ATOM 573 C C . TYR A 1 72 ? 1.868 6.966 1.598 1.00 80.69 72 TYR A C 1
ATOM 575 O O . TYR A 1 72 ? 1.623 7.451 0.498 1.00 80.69 72 TYR A O 1
ATOM 583 N N . CYS A 1 73 ? 3.004 6.296 1.819 1.00 85.56 73 CYS A N 1
ATOM 584 C CA . CYS A 1 73 ? 3.990 6.060 0.760 1.00 85.56 73 CYS A CA 1
ATOM 585 C C . CYS A 1 73 ? 3.403 5.226 -0.388 1.00 85.56 73 CYS A C 1
ATOM 587 O O . CYS A 1 73 ? 3.645 5.524 -1.555 1.00 85.56 73 CYS A O 1
ATOM 589 N N . LEU A 1 74 ? 2.615 4.199 -0.060 1.00 84.88 74 LEU A N 1
ATOM 590 C CA . LEU A 1 74 ? 1.955 3.348 -1.047 1.00 84.88 74 LEU A CA 1
ATOM 591 C C . LEU A 1 74 ? 0.908 4.114 -1.860 1.00 84.88 74 LEU A C 1
ATOM 593 O O . LEU A 1 74 ? 0.864 3.972 -3.078 1.00 84.88 74 LEU A O 1
ATOM 597 N N . GLU A 1 75 ? 0.109 4.950 -1.199 1.00 82.94 75 GLU A N 1
ATOM 598 C CA . GLU A 1 75 ? -0.873 5.817 -1.851 1.00 82.94 75 GLU A CA 1
ATOM 599 C C . GLU A 1 75 ? -0.206 6.744 -2.872 1.00 82.94 75 GLU A C 1
ATOM 601 O O . GLU A 1 75 ? -0.636 6.802 -4.022 1.00 82.94 75 GLU A O 1
ATOM 606 N N . MET A 1 76 ? 0.903 7.386 -2.493 1.00 83.12 76 MET A N 1
ATOM 607 C CA . MET A 1 76 ? 1.666 8.261 -3.388 1.00 83.12 76 MET A CA 1
ATOM 608 C C . MET A 1 76 ? 2.252 7.509 -4.591 1.00 83.12 76 MET A C 1
ATOM 610 O O . MET A 1 76 ? 2.185 8.014 -5.709 1.00 83.12 76 MET A O 1
ATOM 614 N N . ILE A 1 77 ? 2.781 6.294 -4.391 1.00 84.50 77 ILE A N 1
ATOM 615 C CA . ILE A 1 77 ? 3.268 5.443 -5.492 1.00 84.50 77 ILE A CA 1
ATOM 616 C C . ILE A 1 77 ? 2.122 5.097 -6.456 1.00 84.50 77 ILE A C 1
ATOM 618 O O . ILE A 1 77 ? 2.287 5.177 -7.673 1.00 84.50 77 ILE A O 1
ATOM 622 N N . CYS A 1 78 ? 0.953 4.715 -5.933 1.00 83.00 78 CYS A N 1
ATOM 623 C CA . CYS A 1 78 ? -0.212 4.398 -6.758 1.00 83.00 78 CYS A CA 1
ATOM 624 C C . CYS A 1 78 ? -0.742 5.626 -7.509 1.00 83.00 78 CYS A C 1
ATOM 626 O O . CYS A 1 78 ? -1.095 5.509 -8.682 1.00 83.00 78 CYS A O 1
ATOM 628 N N . ALA A 1 79 ? -0.774 6.792 -6.860 1.00 82.88 79 ALA A N 1
ATOM 629 C CA . ALA A 1 79 ? -1.194 8.044 -7.476 1.00 82.88 79 ALA A CA 1
ATOM 630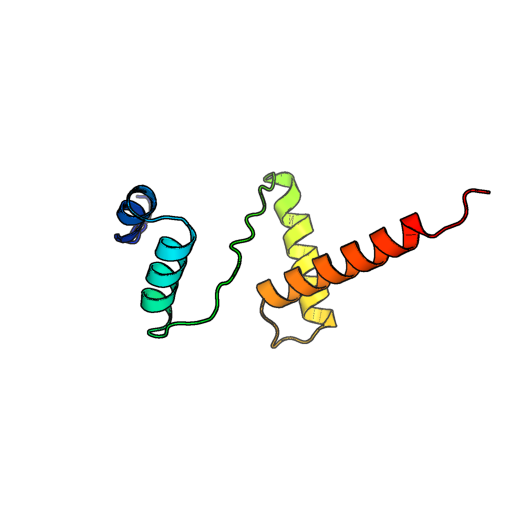 C C . ALA A 1 79 ? -0.260 8.453 -8.627 1.00 82.88 79 ALA A C 1
ATOM 632 O O . ALA A 1 79 ? -0.745 8.790 -9.706 1.00 82.88 79 ALA A O 1
ATOM 633 N N . ASP A 1 80 ? 1.060 8.355 -8.429 1.00 80.00 80 ASP A N 1
ATOM 634 C CA . ASP A 1 80 ? 2.058 8.638 -9.469 1.00 80.00 80 ASP A CA 1
ATOM 635 C C . ASP A 1 80 ? 1.922 7.679 -10.662 1.00 80.00 80 ASP A C 1
ATOM 637 O O . ASP A 1 80 ? 1.863 8.110 -11.814 1.00 80.00 80 ASP A O 1
ATOM 641 N N . PHE A 1 81 ? 1.743 6.380 -10.394 1.00 79.69 81 PHE A N 1
ATOM 642 C CA . PHE A 1 81 ? 1.492 5.388 -11.440 1.00 79.69 81 PHE A CA 1
ATOM 643 C C . PHE A 1 81 ? 0.216 5.687 -12.241 1.00 79.69 81 PHE A C 1
ATOM 645 O O . PHE A 1 81 ? 0.242 5.649 -13.470 1.00 79.69 81 PHE A O 1
ATOM 652 N N . LEU A 1 82 ? -0.898 5.999 -11.569 1.00 75.38 82 LEU A N 1
ATOM 653 C CA . LEU A 1 82 ? -2.172 6.322 -12.224 1.00 75.38 82 LEU A CA 1
ATOM 654 C C . LEU A 1 82 ? -2.080 7.605 -13.057 1.00 75.38 82 LEU A C 1
ATOM 656 O O . LEU A 1 82 ? -2.604 7.654 -14.174 1.00 75.38 82 LEU A O 1
ATOM 660 N N . ALA A 1 83 ? -1.390 8.626 -12.544 1.00 76.81 83 ALA A N 1
ATOM 661 C CA . ALA A 1 83 ? -1.134 9.859 -13.279 1.00 76.81 83 ALA A CA 1
ATOM 662 C C . ALA A 1 83 ? -0.279 9.591 -14.528 1.00 76.81 83 ALA A C 1
ATOM 664 O O . ALA A 1 83 ? -0.637 10.022 -15.624 1.00 76.81 83 ALA A O 1
ATOM 665 N N . GLY A 1 84 ? 0.798 8.813 -14.392 1.00 71.62 84 GLY A N 1
ATOM 666 C CA . GLY A 1 84 ? 1.662 8.417 -15.505 1.00 71.62 84 GLY A CA 1
ATOM 667 C C . GLY A 1 84 ? 0.948 7.565 -16.559 1.00 71.62 84 GLY A C 1
ATOM 668 O O . GLY A 1 84 ? 1.127 7.790 -17.755 1.00 71.62 84 GLY A O 1
ATOM 669 N N . ALA A 1 85 ? 0.092 6.632 -16.138 1.00 64.38 85 ALA A N 1
ATOM 670 C CA . ALA A 1 85 ? -0.721 5.815 -17.040 1.00 64.38 85 ALA A CA 1
ATOM 671 C C . ALA A 1 85 ? -1.727 6.666 -17.835 1.00 64.38 85 ALA A C 1
ATOM 673 O O . ALA A 1 85 ? -1.858 6.503 -19.045 1.00 64.38 85 ALA A O 1
ATOM 674 N N . SER A 1 86 ? -2.363 7.640 -17.179 1.00 62.34 86 SER A N 1
ATOM 675 C CA . SER A 1 86 ? -3.309 8.562 -17.827 1.00 62.34 86 SER A CA 1
ATOM 676 C C . SER A 1 86 ? -2.635 9.463 -18.876 1.00 62.34 86 SER A C 1
ATOM 678 O O . SER A 1 86 ? -3.247 9.824 -19.883 1.00 62.34 86 SER A O 1
ATOM 680 N N . LEU A 1 87 ? -1.359 9.810 -18.667 1.00 60.47 87 LEU A N 1
ATOM 681 C CA . LEU A 1 87 ? -0.546 10.572 -19.623 1.00 60.47 87 LEU A CA 1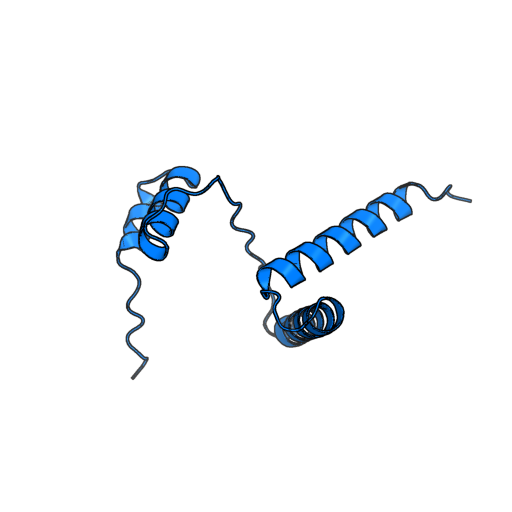
ATOM 682 C C . LEU A 1 87 ? -0.086 9.724 -20.822 1.00 60.47 87 LEU A C 1
ATOM 684 O O . LEU A 1 87 ? 0.060 10.248 -21.926 1.00 60.47 87 LEU A O 1
ATOM 688 N N . ALA A 1 88 ? 0.122 8.417 -20.634 1.00 59.31 88 ALA A N 1
ATOM 689 C CA . ALA A 1 88 ? 0.470 7.501 -21.722 1.00 59.31 88 ALA A CA 1
ATOM 690 C C . ALA A 1 88 ? -0.692 7.312 -22.715 1.00 59.31 88 ALA A C 1
ATOM 692 O O . ALA A 1 88 ? -0.464 7.267 -23.923 1.00 59.31 88 ALA A O 1
ATOM 693 N N . ASP A 1 89 ? -1.937 7.295 -22.229 1.00 57.84 89 ASP A N 1
ATOM 694 C CA . ASP A 1 89 ? -3.138 7.190 -23.072 1.00 57.84 89 ASP A CA 1
ATOM 695 C C . ASP A 1 89 ? -3.425 8.458 -23.900 1.00 57.84 89 ASP A C 1
ATOM 697 O O . ASP A 1 89 ? -4.184 8.413 -24.870 1.00 57.84 89 ASP A O 1
ATOM 701 N N . THR A 1 90 ? -2.801 9.591 -23.556 1.00 56.62 90 THR A N 1
ATOM 702 C CA . THR A 1 90 ? -2.945 10.873 -24.267 1.00 56.62 90 THR A CA 1
ATOM 703 C C . THR A 1 90 ? -1.813 11.174 -25.252 1.00 56.62 90 THR A C 1
ATOM 705 O O . THR A 1 90 ? -1.875 12.190 -25.949 1.00 56.62 90 THR A O 1
ATOM 708 N N . GLN A 1 91 ? -0.804 10.303 -25.388 1.00 53.38 91 GLN A N 1
ATOM 709 C CA . GLN A 1 91 ? 0.186 10.453 -26.456 1.00 53.38 91 GLN A CA 1
ATOM 710 C C . GLN A 1 91 ? -0.450 10.133 -27.822 1.00 53.38 91 GLN A C 1
ATOM 712 O O . GLN A 1 91 ? -1.002 9.042 -27.999 1.00 53.38 91 GLN A O 1
ATOM 717 N N . PRO A 1 92 ? -0.381 11.042 -28.817 1.00 58.00 92 PRO A N 1
ATOM 718 C CA . PRO A 1 92 ? -0.865 10.734 -30.153 1.00 58.00 92 PRO A CA 1
ATOM 719 C C . PRO A 1 92 ? -0.029 9.584 -30.712 1.00 58.00 92 PRO A C 1
ATOM 721 O O . PRO A 1 92 ? 1.200 9.654 -30.749 1.00 58.00 92 PRO A O 1
ATOM 724 N N . LYS A 1 93 ? -0.705 8.513 -31.132 1.00 57.56 93 LYS A N 1
ATOM 725 C CA . LYS A 1 93 ? -0.072 7.424 -31.875 1.00 57.56 93 LYS A CA 1
ATOM 726 C C . LYS A 1 93 ? 0.418 8.005 -33.202 1.00 57.56 93 LYS A C 1
ATOM 728 O O . LYS A 1 93 ? -0.408 8.373 -34.035 1.00 57.56 93 LYS A O 1
ATOM 733 N N . VAL A 1 94 ? 1.736 8.159 -33.328 1.00 51.50 94 VAL A N 1
ATOM 734 C CA . VAL A 1 94 ? 2.422 8.517 -34.581 1.00 51.50 94 VAL A CA 1
ATOM 735 C C . VAL A 1 94 ? 2.304 7.368 -35.573 1.00 51.50 94 VAL A C 1
ATOM 737 O O . VAL A 1 94 ? 2.422 6.203 -35.126 1.00 51.50 94 VAL A O 1
#

Sequence (94 aa):
DGEDFDCATWLHKARELPKEGFKGEVERHLTGKETESWELIYFKLYKSQLPVVEKALEAAGLMLGNDKSRGYCLEMICADFLAGASLADTQPKV

Mean predicted aligned error: 14.06 Å

Foldseek 3Di:
DPPPPPVPPLVVCVVVDDPQVSVQVVCCVVPVDRDDGDDDDDDDDDPVCVVVLVVQLVVLCVVVDVPDDSVRSVVVVVVVVVVVVVVVVPDPDD

pLDDT: mean 71.32, std 14.59, range [36.94, 93.69]

Solvent-accessible surface area (backbone atoms only — not comparable to full-atom values): 6024 Å² total; per-residue (Å²): 136,77,78,83,71,78,68,61,81,60,67,66,45,60,81,76,36,60,74,68,61,36,51,53,54,54,42,31,70,78,70,74,43,92,74,82,92,73,81,88,82,80,84,93,71,56,82,88,45,49,68,59,54,53,52,50,38,52,53,38,25,66,76,73,34,88,88,54,52,69,66,58,27,47,51,52,53,51,51,52,50,52,53,53,52,58,53,59,76,67,56,78,86,125